Protein AF-A0A941MIA3-F1 (afdb_monomer)

Foldseek 3Di:
DWDKDFCVPDDADDPPPPPDDDAWKWWQAPVPGTATAHADPQFTAGPVRHGDGGNVRTTIITHPDDPCNPDDDVVVVDPDD

Solvent-accessible surface area (backbone atoms only — not comparable to full-atom values): 5153 Å² total; per-residue (Å²): 113,90,66,75,38,58,42,88,76,61,76,74,72,82,72,83,58,79,87,67,88,69,83,54,32,34,34,32,22,94,91,72,46,75,43,55,12,46,66,55,98,64,30,29,23,35,75,83,70,45,83,72,46,61,40,90,61,43,55,27,33,26,77,65,73,54,90,65,64,70,65,76,65,66,75,83,70,51,75,88,127

Nearest PDB structures (foldseek):
  1wzo-assembly1_A  TM=6.186E-01  e=9.829E-01  Thermus thermophilus HB8
  1wzo-assembly1_D  TM=6.165E-01  e=1.105E+00  Thermus thermophilus HB8
  7bk8-assembly1_A  TM=2.827E-01  e=4.002E+00  Pseudomonas aeruginosa PAO1

Secondary structure (DSSP, 8-state):
----EEGGG-----TTSTT--PPPEEEEETTTEEEEEEEETTEEEETTS-EEEEGGG--EEEEPPPTTTT---GGGGSPP-

pLDDT: mean 82.83, std 13.79, range [51.38, 96.31]

Radius of gyration: 16.01 Å; Cα contacts (8 Å, |Δi|>4): 106; chains: 1; bounding box: 51×21×36 Å

Sequence (81 aa):
MIHWKPIEEYVEPNWLKLGTELPPTLFWRPKHGATLGYIRDGELFDAKWLYVCDSNKVSDFSTVNTPGDNVISLDEHRPEA

Mean predicted aligned error: 8.55 Å

Structure (mmCIF, N/CA/C/O backbone):
data_AF-A0A941MIA3-F1
#
_entry.id   AF-A0A941MIA3-F1
#
loop_
_atom_site.group_PDB
_atom_site.id
_atom_site.type_symbol
_atom_site.label_atom_id
_atom_site.label_alt_id
_atom_site.label_comp_id
_atom_site.label_asym_id
_atom_site.label_entity_id
_atom_site.label_seq_id
_atom_site.pdbx_PDB_ins_code
_atom_site.Cartn_x
_atom_site.Cartn_y
_atom_site.Cartn_z
_atom_site.occupancy
_atom_site.B_iso_or_equiv
_atom_site.auth_seq_id
_atom_site.auth_comp_id
_atom_site.auth_asym_id
_atom_site.auth_atom_id
_atom_site.pdbx_PDB_model_num
ATOM 1 N N . MET A 1 1 ? 17.440 -0.992 -7.159 1.00 64.12 1 MET A N 1
ATOM 2 C CA . MET A 1 1 ? 16.376 -0.922 -8.201 1.00 64.12 1 MET A CA 1
ATOM 3 C C . MET A 1 1 ? 15.048 -1.275 -7.535 1.00 64.12 1 MET A C 1
ATOM 5 O O . MET A 1 1 ? 15.070 -2.096 -6.628 1.00 64.12 1 MET A O 1
ATOM 9 N N . ILE A 1 2 ? 13.930 -0.623 -7.877 1.00 75.06 2 ILE A N 1
ATOM 10 C CA . ILE A 1 2 ? 12.622 -0.946 -7.269 1.00 75.06 2 ILE A CA 1
ATOM 11 C C . ILE A 1 2 ? 12.053 -2.177 -7.974 1.00 75.06 2 ILE A C 1
ATOM 13 O O . ILE A 1 2 ? 11.957 -2.185 -9.201 1.00 75.06 2 ILE A O 1
ATOM 17 N N . HIS A 1 3 ? 11.676 -3.193 -7.199 1.00 82.81 3 HIS A N 1
ATOM 18 C CA . HIS A 1 3 ? 11.055 -4.414 -7.704 1.00 82.81 3 HIS A CA 1
ATOM 19 C C . HIS A 1 3 ? 9.556 -4.371 -7.415 1.00 82.81 3 HIS A C 1
ATOM 21 O O . HIS A 1 3 ? 9.109 -4.757 -6.337 1.00 82.81 3 HIS A O 1
ATOM 27 N N . TRP A 1 4 ? 8.793 -3.870 -8.384 1.00 89.62 4 TRP A N 1
ATOM 28 C CA . TRP A 1 4 ? 7.335 -3.862 -8.315 1.00 89.62 4 TRP A CA 1
ATOM 29 C C . TRP A 1 4 ? 6.778 -5.283 -8.393 1.00 89.62 4 TRP A C 1
ATOM 31 O O . TRP A 1 4 ? 7.212 -6.080 -9.226 1.00 89.62 4 TRP A O 1
ATOM 41 N N . LYS A 1 5 ? 5.819 -5.575 -7.518 1.00 93.00 5 LYS A N 1
ATOM 42 C CA . LYS A 1 5 ? 5.047 -6.814 -7.477 1.00 93.00 5 LYS A CA 1
ATOM 43 C C . LYS A 1 5 ? 3.567 -6.502 -7.678 1.00 93.00 5 LYS A C 1
ATOM 45 O O . LYS A 1 5 ? 3.119 -5.491 -7.132 1.00 93.00 5 LYS A O 1
ATOM 50 N N . PRO A 1 6 ? 2.804 -7.357 -8.374 1.00 94.50 6 PRO A N 1
ATOM 51 C CA . PRO A 1 6 ? 1.358 -7.206 -8.491 1.00 94.50 6 PRO A CA 1
ATOM 52 C C . PRO A 1 6 ? 0.688 -7.086 -7.121 1.00 94.50 6 PRO A C 1
ATOM 54 O O . PRO A 1 6 ? 1.053 -7.795 -6.184 1.00 94.50 6 PRO A O 1
ATOM 57 N N . ILE A 1 7 ? -0.323 -6.222 -7.000 1.00 93.81 7 ILE A N 1
ATOM 58 C CA . ILE A 1 7 ? -1.044 -6.012 -5.733 1.00 93.81 7 ILE A CA 1
ATOM 59 C C . ILE A 1 7 ? -1.719 -7.288 -5.206 1.00 93.81 7 ILE A C 1
ATOM 61 O O . ILE A 1 7 ? -1.914 -7.426 -4.007 1.00 93.81 7 ILE A O 1
ATOM 65 N N . GLU A 1 8 ? -2.019 -8.250 -6.078 1.00 93.12 8 GLU A N 1
ATOM 66 C CA . GLU A 1 8 ? -2.582 -9.561 -5.722 1.00 93.12 8 GLU A CA 1
ATOM 67 C C . GLU A 1 8 ? -1.651 -10.387 -4.817 1.00 93.12 8 GLU A C 1
ATOM 69 O O . GLU A 1 8 ? -2.113 -11.239 -4.062 1.00 93.12 8 GLU A O 1
ATOM 74 N N . GLU A 1 9 ? -0.340 -10.123 -4.863 1.00 92.81 9 GLU A N 1
ATOM 75 C CA . GLU A 1 9 ? 0.651 -10.751 -3.984 1.00 92.81 9 GLU A CA 1
ATOM 76 C C . GLU A 1 9 ? 0.782 -10.037 -2.627 1.00 92.81 9 GLU A C 1
ATOM 78 O O . GLU A 1 9 ? 1.512 -10.500 -1.745 1.00 92.81 9 GLU A O 1
ATOM 83 N N . TYR A 1 10 ? 0.120 -8.890 -2.445 1.00 91.50 10 TYR A N 1
ATOM 84 C CA . TYR A 1 10 ? 0.182 -8.139 -1.200 1.00 91.50 10 TYR A CA 1
ATOM 85 C C . TYR A 1 10 ? -0.679 -8.808 -0.131 1.00 91.50 10 TYR A C 1
ATOM 87 O O . TYR A 1 10 ? -1.888 -8.972 -0.283 1.00 91.50 10 TYR A O 1
ATOM 95 N N . VAL A 1 11 ? -0.051 -9.140 0.994 1.00 90.56 11 VAL A N 1
ATOM 96 C CA . VAL A 1 11 ? -0.744 -9.641 2.180 1.00 90.56 11 VAL A CA 1
ATOM 97 C C . VAL A 1 11 ? -0.799 -8.524 3.206 1.00 90.56 11 VAL A C 1
ATOM 99 O O . VAL A 1 11 ? 0.238 -8.084 3.710 1.00 90.56 11 VAL A O 1
ATOM 102 N N . GLU A 1 12 ? -2.014 -8.076 3.516 1.00 88.06 12 GLU A N 1
ATOM 103 C CA . GLU A 1 12 ? -2.226 -7.058 4.536 1.00 88.06 12 GLU A CA 1
ATOM 104 C C . GLU A 1 12 ? -1.714 -7.563 5.897 1.00 88.06 12 GLU A C 1
ATOM 106 O O . GLU A 1 12 ? -2.057 -8.675 6.323 1.00 88.06 12 GLU A O 1
ATOM 111 N N . PRO A 1 13 ? -0.863 -6.788 6.590 1.00 84.75 13 PRO A N 1
ATOM 112 C CA . PRO A 1 13 ? -0.362 -7.189 7.891 1.00 84.75 13 PRO A CA 1
ATOM 113 C C . PRO A 1 13 ? -1.495 -7.209 8.919 1.00 84.75 13 PRO A C 1
ATOM 115 O O . PRO A 1 13 ? -2.463 -6.458 8.846 1.00 84.75 13 PRO A O 1
ATOM 118 N N . ASN A 1 14 ? -1.357 -8.052 9.941 1.00 83.06 14 ASN A N 1
ATOM 119 C CA . ASN A 1 14 ? -2.333 -8.091 11.021 1.00 83.06 14 ASN A CA 1
ATOM 120 C C . ASN A 1 14 ? -2.214 -6.837 11.910 1.00 83.06 14 ASN A C 1
ATOM 122 O O . ASN A 1 14 ? -1.371 -6.772 12.809 1.00 83.06 14 ASN A O 1
ATOM 126 N N . TRP A 1 15 ? -3.104 -5.870 11.684 1.00 78.38 15 TRP A N 1
ATOM 127 C CA . TRP A 1 15 ? -3.165 -4.596 12.403 1.00 78.38 15 TRP A CA 1
ATOM 128 C C . TRP A 1 15 ? -3.659 -4.692 13.863 1.00 78.38 15 TRP A C 1
ATOM 130 O O . TRP A 1 15 ? -3.634 -3.686 14.573 1.00 78.38 15 TRP A O 1
ATOM 140 N N . LEU A 1 16 ? -4.076 -5.870 14.361 1.00 66.56 16 LEU A N 1
ATOM 141 C CA . LEU A 1 16 ? -4.602 -6.043 15.732 1.00 66.56 16 LEU A CA 1
ATOM 142 C C . LEU A 1 16 ? -3.556 -5.805 16.833 1.00 66.56 16 LEU A C 1
ATOM 144 O O . LEU A 1 16 ? -3.920 -5.518 17.974 1.00 66.56 16 LEU A O 1
ATOM 148 N N . LYS A 1 17 ? -2.256 -5.901 16.526 1.00 59.66 17 LYS A N 1
ATOM 149 C CA . LYS A 1 17 ? -1.191 -5.561 17.481 1.00 59.66 17 LYS A CA 1
ATOM 150 C C . LYS A 1 17 ? -0.927 -4.055 17.460 1.00 59.66 17 LYS A C 1
ATOM 152 O O . LYS A 1 17 ? 0.056 -3.597 16.874 1.00 59.66 17 LYS A O 1
ATOM 157 N N . LEU A 1 18 ? -1.813 -3.300 18.113 1.00 51.38 18 LEU A N 1
ATOM 158 C CA . LEU A 1 18 ? -1.640 -1.867 18.369 1.00 51.38 18 LEU A CA 1
ATOM 159 C C . LEU A 1 18 ? -0.225 -1.606 18.924 1.00 51.38 18 LEU A C 1
ATOM 161 O O . LEU A 1 18 ? 0.142 -2.161 19.958 1.00 51.38 18 LEU A O 1
ATOM 165 N N . GLY A 1 19 ? 0.564 -0.786 18.225 1.00 59.28 19 GLY A N 1
ATOM 166 C CA . GLY A 1 19 ? 1.927 -0.410 18.629 1.00 59.28 19 GLY A CA 1
ATOM 167 C C . GLY A 1 19 ? 3.070 -1.110 17.887 1.00 59.28 19 GLY A C 1
ATOM 168 O O . GLY A 1 19 ? 4.228 -0.833 18.185 1.00 59.28 19 GLY A O 1
ATOM 169 N N . THR A 1 20 ? 2.789 -1.983 16.914 1.00 62.53 20 THR A N 1
ATOM 170 C CA . THR A 1 20 ? 3.848 -2.511 16.035 1.00 62.53 20 THR A CA 1
ATOM 171 C C . THR A 1 20 ? 4.162 -1.480 14.952 1.00 62.53 20 THR A C 1
ATOM 173 O O . THR A 1 20 ? 3.349 -1.271 14.053 1.00 62.53 20 THR A O 1
ATOM 176 N N . GLU A 1 21 ? 5.322 -0.823 15.033 1.00 68.69 21 GLU A N 1
ATOM 177 C CA . GLU A 1 21 ? 5.829 -0.010 13.924 1.00 68.69 21 GLU A CA 1
ATOM 178 C C . GLU A 1 21 ? 6.138 -0.930 12.740 1.00 68.69 21 GLU A C 1
ATOM 180 O O . GLU A 1 21 ? 7.063 -1.742 12.782 1.00 68.69 21 GLU A O 1
ATOM 185 N N . LEU A 1 22 ? 5.326 -0.829 11.691 1.00 77.00 22 LEU A N 1
ATOM 186 C CA . LEU A 1 22 ? 5.583 -1.490 10.420 1.00 77.00 22 LEU A CA 1
ATOM 187 C C . LEU A 1 22 ? 6.216 -0.480 9.463 1.00 77.00 22 LEU A C 1
ATOM 189 O O . LEU A 1 22 ? 5.754 0.662 9.403 1.00 77.00 22 LEU A O 1
ATOM 193 N N . PRO A 1 23 ? 7.251 -0.870 8.702 1.00 83.81 23 PRO A N 1
ATOM 194 C CA . PRO A 1 23 ? 7.802 0.007 7.686 1.00 83.81 23 PRO A CA 1
ATOM 195 C C . PRO A 1 23 ? 6.739 0.266 6.604 1.00 83.81 23 PRO A C 1
ATOM 197 O O . PRO A 1 23 ? 6.052 -0.672 6.182 1.00 83.81 23 PRO A O 1
ATOM 200 N N . PRO A 1 24 ? 6.587 1.514 6.131 1.00 88.00 24 PRO A N 1
ATOM 201 C CA . PRO A 1 24 ? 5.662 1.806 5.051 1.00 88.00 24 PRO A CA 1
ATOM 202 C C . PRO A 1 24 ? 6.099 1.102 3.764 1.00 88.00 24 PRO A C 1
ATOM 204 O O . PRO A 1 24 ? 7.285 0.911 3.498 1.00 88.00 24 PRO A O 1
ATOM 207 N N . THR A 1 25 ? 5.116 0.725 2.955 1.00 91.56 25 THR A N 1
ATOM 208 C CA . THR A 1 25 ? 5.305 0.061 1.662 1.00 91.56 25 THR A CA 1
ATOM 209 C C . THR A 1 25 ? 5.060 1.065 0.543 1.00 91.56 25 THR A C 1
ATOM 211 O O . THR A 1 25 ? 4.259 1.993 0.683 1.00 91.56 25 THR A O 1
ATOM 214 N N . LEU A 1 26 ? 5.779 0.918 -0.566 1.00 93.81 26 LEU A N 1
ATOM 215 C CA . LEU A 1 26 ? 5.563 1.736 -1.747 1.00 93.81 26 LEU A CA 1
ATOM 216 C C . LEU A 1 26 ? 4.454 1.107 -2.591 1.00 93.81 26 LEU A C 1
ATOM 218 O O . LEU A 1 26 ? 4.577 -0.042 -2.998 1.00 93.81 26 LEU A O 1
ATOM 222 N N . PHE A 1 27 ? 3.40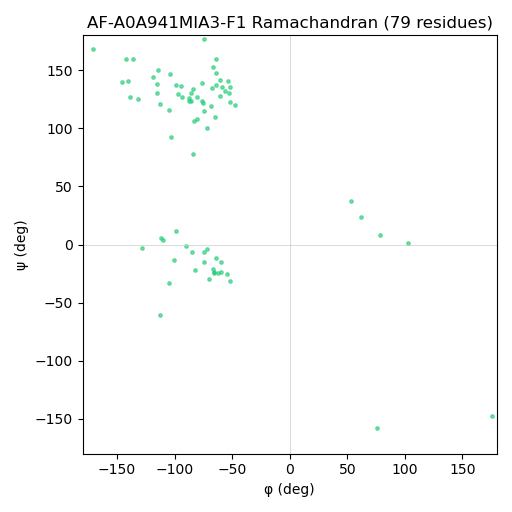2 1.860 -2.882 1.00 94.88 27 PHE A N 1
ATOM 223 C CA . PHE A 1 27 ? 2.259 1.419 -3.678 1.00 94.88 27 PHE A CA 1
ATOM 224 C C . PHE A 1 27 ? 2.181 2.211 -4.980 1.00 94.88 27 PHE A C 1
ATOM 226 O O . PHE A 1 27 ? 2.238 3.441 -4.961 1.00 94.88 27 PHE A O 1
ATOM 233 N N . TRP A 1 28 ? 2.047 1.529 -6.113 1.00 95.62 28 TRP A N 1
ATOM 234 C CA . TRP A 1 28 ? 1.894 2.158 -7.419 1.00 95.62 28 TRP A CA 1
ATOM 235 C C . TRP A 1 28 ? 0.422 2.311 -7.780 1.00 95.62 28 TRP A C 1
ATOM 237 O O . TRP A 1 28 ? -0.353 1.352 -7.781 1.00 95.62 28 TRP A O 1
ATOM 247 N N . ARG A 1 29 ? 0.039 3.537 -8.134 1.00 94.50 29 ARG A N 1
ATOM 248 C CA . ARG A 1 29 ? -1.284 3.856 -8.669 1.00 94.50 29 ARG A CA 1
ATOM 249 C C . ARG A 1 2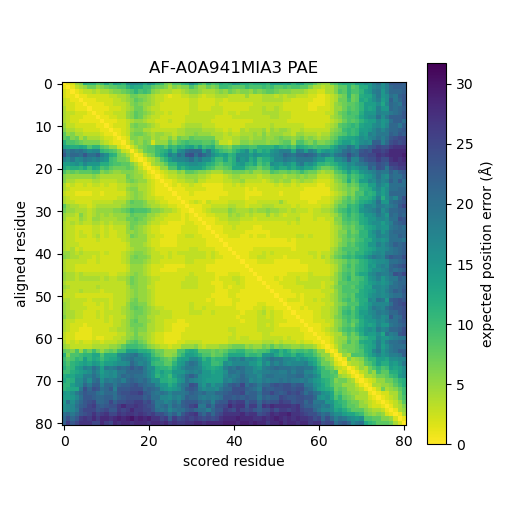9 ? -1.134 4.292 -10.125 1.00 94.50 29 ARG A C 1
ATOM 251 O O . ARG A 1 29 ? -0.510 5.330 -10.357 1.00 94.50 29 ARG A O 1
ATOM 258 N N . PRO A 1 30 ? -1.773 3.620 -11.101 1.00 89.50 30 PRO A N 1
ATOM 259 C CA . PRO A 1 30 ? -1.580 3.904 -12.527 1.00 89.50 30 PRO A CA 1
ATOM 260 C C . PRO A 1 30 ? -1.756 5.375 -12.941 1.00 89.50 30 PRO A C 1
ATOM 262 O O . PRO A 1 30 ? -1.100 5.837 -13.867 1.00 89.50 30 PRO A O 1
ATOM 265 N N . LYS A 1 31 ? -2.630 6.126 -12.254 1.00 90.38 31 LYS A N 1
ATOM 266 C CA . LYS A 1 31 ? -2.919 7.544 -12.550 1.00 90.38 31 LYS A CA 1
ATOM 267 C C . LYS A 1 31 ? -2.211 8.554 -11.641 1.00 90.38 31 LYS A C 1
ATOM 269 O O . LYS A 1 31 ? -2.234 9.742 -11.942 1.00 90.38 31 LYS A O 1
ATOM 274 N N . HIS A 1 32 ? -1.636 8.112 -10.523 1.00 91.12 32 HIS A N 1
ATOM 275 C CA . HIS A 1 32 ? -1.128 9.003 -9.468 1.00 91.12 32 HIS A CA 1
ATOM 276 C C . HIS A 1 32 ? 0.323 8.714 -9.061 1.00 91.12 32 HIS A C 1
ATOM 278 O O . HIS A 1 32 ? 0.882 9.446 -8.248 1.00 91.12 32 HIS A O 1
ATOM 284 N N . GLY A 1 33 ? 0.936 7.677 -9.632 1.00 92.88 33 GLY A N 1
ATOM 285 C CA . GLY A 1 33 ? 2.305 7.279 -9.349 1.00 92.88 33 GLY A CA 1
ATOM 286 C C . GLY A 1 33 ? 2.462 6.562 -8.010 1.00 92.88 33 GLY A C 1
ATOM 287 O O . GLY A 1 33 ? 1.512 5.992 -7.466 1.00 92.88 33 GLY A O 1
ATOM 288 N N . ALA A 1 34 ? 3.690 6.578 -7.495 1.00 92.44 34 ALA A N 1
ATOM 289 C CA . ALA A 1 34 ? 4.053 5.888 -6.269 1.00 92.44 34 ALA A CA 1
ATOM 290 C C . ALA A 1 34 ? 3.555 6.647 -5.030 1.00 92.44 34 ALA A C 1
ATOM 292 O O . ALA A 1 34 ? 3.631 7.871 -4.950 1.00 92.44 34 ALA A O 1
ATOM 293 N N . THR A 1 35 ? 3.048 5.924 -4.040 1.00 94.12 35 THR A N 1
ATOM 294 C CA . THR A 1 35 ? 2.619 6.454 -2.745 1.00 94.12 35 THR A CA 1
ATOM 295 C C . THR A 1 35 ? 3.218 5.585 -1.654 1.00 94.12 35 THR A C 1
ATOM 297 O O . THR A 1 35 ? 3.057 4.371 -1.669 1.00 94.12 35 THR A O 1
ATOM 300 N N . LEU A 1 36 ? 3.935 6.207 -0.725 1.00 93.56 36 LEU A N 1
ATOM 301 C CA . LEU A 1 36 ? 4.502 5.517 0.423 1.00 93.56 36 LEU A CA 1
ATOM 302 C C . LEU A 1 36 ? 3.469 5.489 1.553 1.00 93.56 36 LEU A C 1
ATOM 304 O O . LEU A 1 36 ? 2.996 6.554 1.958 1.00 93.56 36 LEU A O 1
ATOM 308 N N . GLY A 1 37 ? 3.12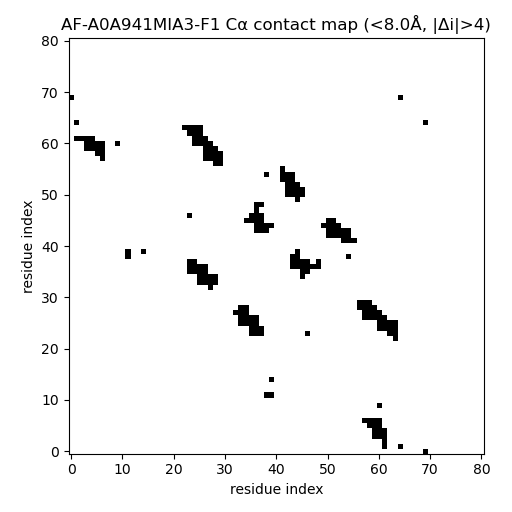2 4.306 2.059 1.00 93.31 37 GLY A N 1
ATOM 309 C CA . GLY A 1 37 ? 2.063 4.201 3.056 1.00 93.31 37 GLY A CA 1
ATOM 310 C C . GLY A 1 37 ? 1.701 2.784 3.482 1.00 93.31 37 GLY A C 1
ATOM 311 O O . GLY A 1 37 ? 2.561 1.902 3.535 1.00 93.31 37 G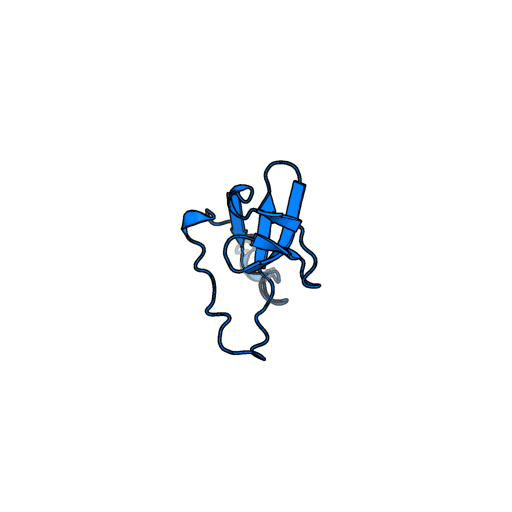LY A O 1
ATOM 312 N N . TYR A 1 38 ? 0.423 2.587 3.801 1.00 93.00 38 TYR A N 1
ATOM 313 C CA . TYR A 1 38 ? -0.121 1.372 4.405 1.00 93.00 38 TYR A CA 1
ATOM 314 C C . TYR A 1 38 ? -1.484 1.035 3.802 1.00 93.00 38 TYR A C 1
ATOM 316 O O . TYR A 1 38 ? -2.295 1.935 3.595 1.00 93.00 38 TYR A O 1
ATOM 324 N N . ILE A 1 39 ? -1.757 -0.249 3.572 1.00 93.56 39 ILE A N 1
ATOM 325 C CA . ILE A 1 39 ? -3.118 -0.722 3.306 1.00 93.56 39 ILE A CA 1
ATOM 326 C C . ILE A 1 39 ? -3.698 -1.245 4.614 1.00 93.56 39 ILE A C 1
ATOM 328 O O . ILE A 1 39 ? -3.056 -2.042 5.300 1.00 93.56 39 ILE A O 1
ATOM 332 N N . ARG A 1 40 ? -4.896 -0.777 4.958 1.00 92.19 40 ARG A N 1
ATOM 333 C CA . ARG A 1 40 ? -5.649 -1.235 6.118 1.00 92.19 40 ARG A CA 1
ATOM 334 C C . ARG A 1 40 ? -7.122 -1.377 5.772 1.00 92.19 40 ARG A C 1
ATOM 336 O O . ARG A 1 40 ? -7.728 -0.410 5.318 1.00 92.19 40 ARG A O 1
ATOM 343 N N . ASP A 1 41 ? -7.680 -2.551 6.039 1.00 92.31 41 ASP A N 1
ATOM 344 C CA . ASP A 1 41 ? -9.087 -2.876 5.810 1.00 92.31 41 ASP A CA 1
ATOM 345 C C . ASP A 1 41 ? -9.520 -2.563 4.356 1.00 92.31 41 ASP A C 1
ATOM 347 O O . ASP A 1 41 ? -10.623 -2.083 4.106 1.00 92.31 41 ASP A O 1
ATOM 351 N N . GLY A 1 42 ? -8.626 -2.800 3.384 1.00 93.00 42 GLY A N 1
ATOM 352 C CA . GLY A 1 42 ? -8.873 -2.503 1.966 1.00 93.00 42 GLY A CA 1
ATOM 353 C C . GLY A 1 42 ? -8.728 -1.029 1.554 1.00 93.00 42 GLY A C 1
ATOM 354 O O . GLY A 1 42 ? -9.011 -0.695 0.402 1.00 93.00 42 GLY A O 1
ATOM 355 N N . GLU A 1 43 ? -8.239 -0.149 2.427 1.00 95.56 43 GLU A N 1
ATOM 356 C CA . GLU A 1 43 ? -8.015 1.273 2.135 1.00 95.56 43 GLU A CA 1
ATOM 357 C C . GLU A 1 43 ? -6.520 1.625 2.197 1.00 95.56 43 GLU A C 1
ATOM 359 O O . GLU A 1 43 ? -5.801 1.197 3.100 1.00 95.56 43 GLU A O 1
ATOM 364 N N . LEU A 1 44 ? -6.040 2.432 1.248 1.00 95.12 44 LEU A N 1
ATOM 365 C CA . LEU A 1 44 ? -4.680 2.972 1.234 1.00 95.12 44 LEU A CA 1
ATOM 366 C C . LEU A 1 44 ? -4.615 4.281 2.030 1.00 95.12 44 LEU A C 1
ATOM 368 O O . LEU A 1 44 ? -5.303 5.260 1.718 1.00 95.12 44 LEU A O 1
ATOM 372 N N . PHE A 1 45 ? -3.691 4.320 2.981 1.00 94.94 45 PHE A N 1
ATOM 373 C CA . PHE A 1 45 ? -3.280 5.500 3.730 1.00 94.94 45 PHE A CA 1
ATOM 374 C C . PHE A 1 45 ? -1.830 5.852 3.397 1.00 94.94 45 PHE A C 1
ATOM 376 O O . PHE A 1 45 ? -1.033 4.966 3.092 1.00 94.94 45 PHE A O 1
ATOM 383 N N . ASP A 1 46 ? -1.463 7.129 3.461 1.00 93.69 46 ASP A N 1
ATOM 384 C CA . ASP A 1 46 ? -0.066 7.546 3.336 1.00 93.69 46 ASP A CA 1
ATOM 385 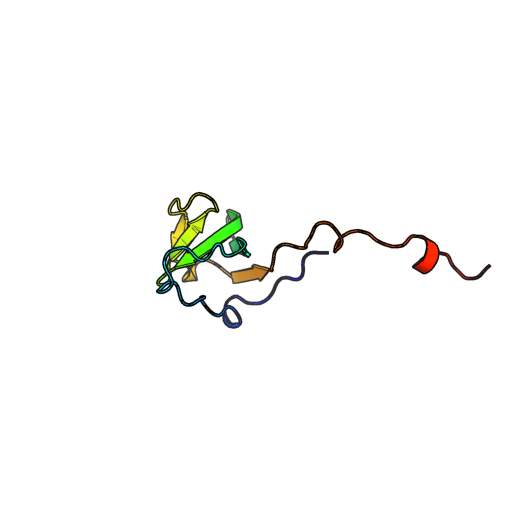C C . ASP A 1 46 ? 0.740 7.221 4.612 1.00 93.69 46 ASP A C 1
ATOM 387 O O . ASP A 1 46 ? 0.210 6.750 5.621 1.00 93.69 46 ASP A O 1
ATOM 391 N N . ALA A 1 47 ? 2.047 7.491 4.592 1.00 90.62 47 ALA A N 1
ATOM 392 C CA . ALA A 1 47 ? 2.925 7.266 5.742 1.00 90.62 47 ALA A CA 1
ATOM 393 C C . ALA A 1 47 ? 2.529 8.058 7.011 1.00 90.62 47 ALA A C 1
ATOM 395 O O . ALA A 1 47 ? 3.015 7.746 8.098 1.00 90.62 47 ALA A O 1
ATOM 396 N N . LYS A 1 48 ? 1.661 9.073 6.890 1.00 90.69 48 LYS A N 1
ATOM 397 C CA . LYS A 1 48 ? 1.105 9.872 7.993 1.00 90.69 48 LYS A CA 1
ATOM 398 C C . LYS A 1 48 ? -0.299 9.410 8.402 1.00 90.69 48 LYS A C 1
ATOM 400 O O . LYS A 1 48 ? -0.954 10.120 9.163 1.00 90.69 48 LYS A O 1
ATOM 405 N N . TRP A 1 49 ? -0.752 8.248 7.925 1.00 91.31 49 TRP A N 1
ATOM 406 C CA . TRP A 1 49 ? -2.099 7.717 8.149 1.00 91.31 49 TRP A CA 1
ATOM 407 C C . TRP A 1 49 ? -3.225 8.594 7.584 1.00 91.31 49 TRP A C 1
ATOM 409 O O . TRP A 1 49 ? -4.371 8.511 8.027 1.00 91.31 49 TRP A O 1
ATOM 419 N N . LEU A 1 50 ? -2.929 9.428 6.585 1.00 94.12 50 LEU A N 1
ATOM 420 C CA . LEU A 1 50 ? -3.949 10.182 5.867 1.00 94.12 50 LEU A CA 1
ATOM 421 C C . LEU A 1 50 ? -4.539 9.317 4.765 1.00 94.12 50 LEU A C 1
ATOM 423 O O . LEU A 1 50 ? -3.815 8.668 4.013 1.00 94.12 50 LEU A O 1
ATOM 427 N N . TYR A 1 51 ? -5.863 9.326 4.671 1.00 95.56 51 TYR A N 1
ATOM 428 C CA . TYR A 1 51 ? -6.579 8.611 3.628 1.00 95.56 51 TYR A CA 1
ATOM 429 C C . TYR A 1 51 ? -6.113 9.039 2.231 1.00 95.56 51 TYR A C 1
ATOM 431 O O . TYR A 1 51 ? -6.050 10.235 1.934 1.00 95.56 51 TYR A O 1
ATOM 439 N N . VAL A 1 52 ? -5.836 8.065 1.363 1.00 96.31 52 VAL A N 1
ATOM 440 C CA . VAL A 1 52 ? -5.429 8.303 -0.026 1.00 96.31 52 VAL A CA 1
ATOM 441 C C . VAL A 1 52 ? -6.504 7.820 -0.992 1.00 96.31 52 VAL A C 1
ATOM 443 O O . VAL A 1 52 ? -7.001 8.612 -1.798 1.00 96.31 52 VAL A O 1
ATOM 446 N N . CYS A 1 53 ? -6.826 6.525 -0.965 1.00 95.94 53 CYS A N 1
ATOM 447 C CA . CYS A 1 53 ? -7.858 5.925 -1.808 1.00 95.94 53 CYS A CA 1
ATOM 448 C C . CYS A 1 53 ? -8.164 4.475 -1.413 1.00 95.94 53 CYS A C 1
ATOM 450 O O . CYS A 1 53 ? -7.366 3.831 -0.751 1.00 95.94 53 CYS A O 1
ATOM 452 N N . ASP A 1 54 ? -9.249 3.935 -1.960 1.00 96.00 54 ASP A N 1
ATOM 453 C CA . ASP A 1 54 ? -9.518 2.492 -2.016 1.00 96.00 54 ASP A CA 1
ATOM 454 C C . ASP A 1 54 ? -8.334 1.703 -2.623 1.00 96.00 54 ASP A C 1
ATOM 456 O O . ASP A 1 54 ? -7.754 2.125 -3.636 1.00 96.00 54 ASP A O 1
ATOM 460 N N . SER A 1 55 ? -7.970 0.572 -2.003 1.00 92.94 55 SER A N 1
ATOM 461 C CA . SER A 1 55 ? -6.836 -0.274 -2.411 1.00 92.94 55 SER A CA 1
ATOM 462 C C . SER A 1 55 ? -7.011 -0.936 -3.782 1.00 92.94 55 SER A C 1
ATOM 464 O O . SER A 1 55 ? -6.015 -1.166 -4.463 1.00 92.94 55 SER A O 1
ATOM 466 N N . ASN A 1 56 ? -8.240 -1.119 -4.274 1.00 94.75 56 ASN A N 1
ATOM 467 C CA . ASN A 1 56 ? -8.519 -1.636 -5.621 1.00 94.75 56 ASN A CA 1
ATOM 468 C C . ASN A 1 56 ? -8.008 -0.704 -6.737 1.00 94.75 56 ASN A C 1
ATOM 470 O O . ASN A 1 56 ? -8.003 -1.065 -7.913 1.00 94.75 56 ASN A O 1
ATOM 474 N N . LYS A 1 57 ? -7.606 0.529 -6.397 1.00 94.69 57 LYS A N 1
ATOM 475 C CA . LYS A 1 57 ? -6.995 1.494 -7.329 1.00 94.69 57 LYS A CA 1
ATOM 476 C C . LYS A 1 57 ? -5.465 1.385 -7.388 1.00 94.69 57 LYS A C 1
ATOM 478 O O . LYS A 1 57 ? -4.836 2.154 -8.123 1.00 94.69 57 LYS A O 1
ATOM 483 N N . VAL A 1 58 ? -4.871 0.485 -6.608 1.00 95.25 58 VAL A N 1
ATOM 484 C CA . VAL A 1 58 ? -3.439 0.167 -6.594 1.00 95.25 58 VAL A CA 1
ATOM 485 C C . VAL A 1 58 ? -3.201 -1.025 -7.517 1.00 95.25 58 VAL A C 1
ATOM 487 O O . VAL A 1 58 ? -3.977 -1.972 -7.495 1.00 95.25 58 VAL A O 1
ATOM 490 N N . SER A 1 59 ? -2.154 -0.978 -8.341 1.00 94.56 59 SER A N 1
ATOM 491 C CA . SER A 1 59 ? -1.806 -2.092 -9.237 1.00 94.56 59 SER A CA 1
ATOM 492 C C . SER A 1 59 ? -0.599 -2.886 -8.754 1.00 94.56 59 SER A C 1
ATOM 494 O O . SER A 1 59 ? -0.557 -4.098 -8.941 1.00 94.56 59 SER A O 1
ATOM 496 N N . ASP A 1 60 ? 0.354 -2.222 -8.098 1.00 95.69 60 ASP A N 1
ATOM 497 C CA . ASP A 1 60 ? 1.613 -2.837 -7.688 1.00 95.69 60 ASP A CA 1
ATOM 498 C C . ASP A 1 60 ? 2.068 -2.330 -6.320 1.00 95.69 60 ASP A C 1
ATOM 500 O O . ASP A 1 60 ? 1.702 -1.235 -5.881 1.00 95.69 60 ASP A O 1
ATOM 504 N N . PHE A 1 61 ? 2.931 -3.098 -5.668 1.00 94.31 61 PHE A N 1
ATOM 505 C CA . PHE A 1 61 ? 3.624 -2.691 -4.457 1.00 94.31 61 PHE A CA 1
ATOM 506 C C . PHE A 1 61 ? 5.105 -3.077 -4.493 1.00 94.31 61 PHE A C 1
ATOM 508 O O 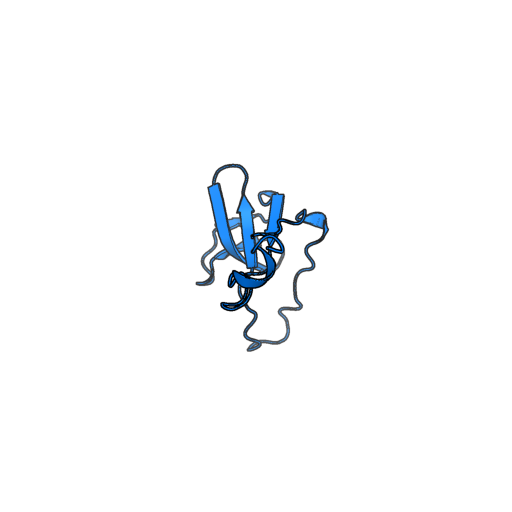. PHE A 1 61 ? 5.528 -3.953 -5.241 1.00 94.31 61 PHE A O 1
ATOM 515 N N . SER A 1 62 ? 5.908 -2.413 -3.672 1.00 91.12 62 SER A N 1
ATOM 516 C CA . SER A 1 62 ? 7.300 -2.765 -3.410 1.00 91.12 62 SER A CA 1
ATOM 517 C C . SE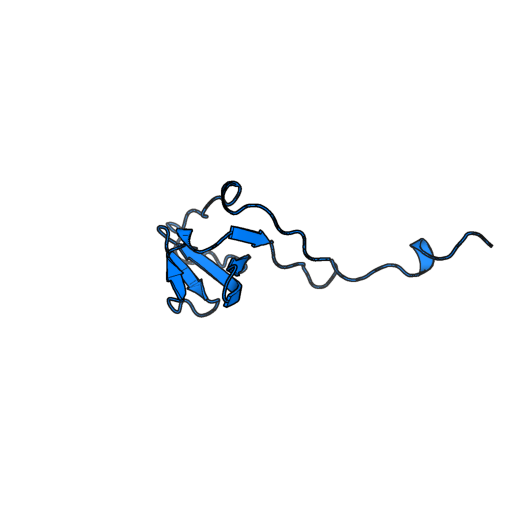R A 1 62 ? 7.625 -2.446 -1.961 1.00 91.12 62 SER A C 1
ATOM 519 O O . SER A 1 62 ? 7.257 -1.389 -1.443 1.00 91.12 62 SER A O 1
ATOM 521 N N . THR A 1 63 ? 8.384 -3.322 -1.311 1.00 86.81 63 THR A N 1
ATOM 522 C CA . THR A 1 63 ? 9.046 -2.971 -0.053 1.00 86.81 63 THR A CA 1
ATOM 523 C C . THR A 1 63 ? 9.993 -1.801 -0.298 1.00 86.81 63 THR A C 1
ATOM 525 O O . THR A 1 63 ? 10.620 -1.719 -1.359 1.00 86.81 63 THR A O 1
ATOM 528 N N . VAL A 1 64 ? 10.084 -0.872 0.654 1.00 74.62 64 VAL A N 1
ATOM 529 C CA . VAL A 1 64 ? 11.083 0.198 0.576 1.00 74.62 64 VAL A CA 1
ATOM 530 C C . VAL A 1 64 ? 12.454 -0.433 0.764 1.00 74.62 64 VAL A C 1
ATOM 532 O O . VAL A 1 64 ? 12.721 -1.036 1.800 1.00 74.62 64 VAL A O 1
ATOM 535 N N . ASN A 1 65 ? 13.299 -0.296 -0.254 1.00 65.88 65 ASN A N 1
ATOM 536 C CA . ASN A 1 65 ? 14.703 -0.682 -0.200 1.00 65.88 65 ASN A CA 1
ATOM 537 C C . ASN A 1 65 ? 15.362 -0.028 1.024 1.00 65.88 65 ASN A C 1
ATOM 539 O O . ASN A 1 65 ? 15.239 1.184 1.230 1.00 65.88 65 ASN A O 1
ATOM 543 N N . THR A 1 66 ? 16.069 -0.817 1.829 1.00 60.34 66 THR A N 1
ATOM 544 C CA . THR A 1 66 ? 16.897 -0.285 2.911 1.00 60.34 66 THR A CA 1
ATOM 545 C C . THR A 1 66 ? 18.032 0.567 2.322 1.00 60.34 66 THR A C 1
ATOM 547 O O . THR A 1 66 ? 18.366 0.423 1.141 1.00 60.34 66 THR A O 1
ATOM 550 N N . PRO A 1 67 ? 18.660 1.471 3.097 1.00 59.09 67 PRO A N 1
ATOM 551 C CA . PRO A 1 67 ? 19.719 2.344 2.581 1.00 59.09 67 PRO A CA 1
ATOM 552 C C . PRO A 1 67 ? 20.887 1.610 1.893 1.00 59.09 67 PRO A C 1
ATOM 554 O O . PRO A 1 67 ? 21.539 2.194 1.032 1.00 59.09 67 PRO A O 1
ATOM 557 N N . GLY A 1 68 ? 21.134 0.339 2.238 1.00 60.25 68 GLY A N 1
ATOM 558 C CA . GLY A 1 68 ? 22.168 -0.497 1.620 1.00 60.25 68 GLY A CA 1
ATOM 559 C C . GLY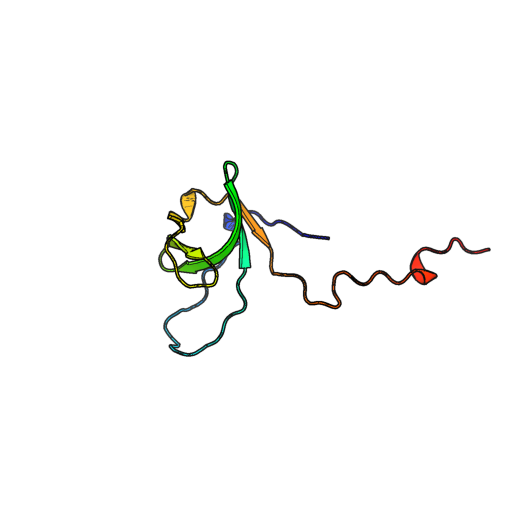 A 1 68 ? 21.756 -1.149 0.296 1.00 60.25 68 GLY A C 1
ATOM 560 O O . GLY A 1 68 ? 22.618 -1.438 -0.526 1.00 60.25 68 GLY A O 1
ATOM 561 N N . ASP A 1 69 ? 20.458 -1.305 0.031 1.00 59.75 69 ASP A N 1
ATOM 562 C CA . ASP A 1 69 ? 19.949 -2.070 -1.122 1.00 59.75 69 ASP A CA 1
ATOM 563 C C . ASP A 1 69 ? 20.115 -1.341 -2.470 1.00 59.75 69 ASP A C 1
ATOM 565 O O . ASP A 1 69 ? 19.825 -1.889 -3.533 1.00 59.75 69 ASP A O 1
ATOM 569 N N . ASN A 1 70 ? 20.564 -0.082 -2.449 1.00 58.91 70 ASN A N 1
ATOM 570 C CA . ASN A 1 70 ? 20.904 0.685 -3.651 1.00 58.91 70 ASN A CA 1
ATOM 571 C C . ASN A 1 70 ? 22.413 0.976 -3.766 1.00 58.91 70 ASN A C 1
ATOM 573 O O . ASN A 1 70 ? 22.815 1.710 -4.670 1.00 58.91 70 ASN A O 1
ATOM 577 N N . VAL A 1 71 ? 23.244 0.430 -2.869 1.00 65.38 71 VAL A N 1
ATOM 578 C CA . VAL A 1 71 ? 24.706 0.530 -2.958 1.00 65.38 71 VAL A CA 1
ATOM 579 C C . VAL A 1 71 ? 25.196 -0.563 -3.902 1.00 65.38 71 VAL A C 1
ATOM 581 O O . VAL A 1 71 ? 25.201 -1.739 -3.555 1.00 65.38 71 VAL A O 1
ATOM 584 N N . ILE A 1 72 ? 25.595 -0.172 -5.109 1.00 63.62 72 ILE A N 1
ATOM 585 C CA . ILE A 1 72 ? 26.267 -1.067 -6.055 1.00 63.62 72 ILE A CA 1
ATOM 586 C C . ILE A 1 72 ? 27.773 -1.072 -5.777 1.00 63.62 72 ILE A C 1
ATOM 588 O O . ILE A 1 72 ? 28.389 -0.008 -5.669 1.00 63.62 72 ILE A O 1
ATOM 592 N N . SER A 1 73 ? 28.376 -2.258 -5.664 1.00 68.38 73 SER A N 1
ATOM 593 C CA . SER A 1 73 ? 29.832 -2.384 -5.619 1.00 68.38 73 SER A CA 1
ATOM 594 C C . SER A 1 73 ? 30.388 -2.156 -7.022 1.00 68.38 73 SER A C 1
ATOM 596 O O . SER A 1 73 ? 30.113 -2.914 -7.949 1.00 68.38 73 SER A O 1
ATOM 598 N N . LEU A 1 74 ? 31.163 -1.086 -7.203 1.00 66.44 74 LEU A N 1
ATOM 599 C CA . LEU A 1 74 ? 31.765 -0.765 -8.502 1.00 66.44 74 LEU A CA 1
ATOM 600 C C . LEU A 1 74 ? 32.805 -1.810 -8.935 1.00 66.44 74 LEU A C 1
ATOM 602 O O . LEU A 1 74 ? 33.033 -1.976 -10.132 1.00 66.44 74 LEU A O 1
ATOM 606 N N . ASP A 1 75 ? 33.394 -2.533 -7.979 1.00 74.06 75 ASP A N 1
ATOM 607 C CA . ASP A 1 75 ? 34.374 -3.587 -8.247 1.00 74.06 75 ASP A CA 1
ATOM 608 C C . ASP A 1 75 ? 33.735 -4.822 -8.903 1.00 74.06 75 ASP A C 1
ATOM 610 O O . ASP A 1 75 ? 34.375 -5.467 -9.728 1.00 74.06 75 ASP A O 1
ATOM 614 N N . GLU A 1 76 ? 32.456 -5.106 -8.632 1.00 67.88 76 GLU A N 1
ATOM 615 C CA . GLU A 1 76 ? 31.708 -6.223 -9.244 1.00 67.88 76 GLU A CA 1
ATOM 616 C C . GLU A 1 76 ? 31.316 -5.956 -10.707 1.00 67.88 76 GLU A C 1
ATOM 618 O O . GLU A 1 76 ? 30.951 -6.871 -11.443 1.00 67.88 76 GLU A O 1
ATOM 623 N N . HIS A 1 77 ? 31.400 -4.697 -11.143 1.00 63.47 77 HIS A N 1
ATOM 624 C CA . HIS A 1 77 ? 31.091 -4.265 -12.507 1.00 63.47 77 HIS A CA 1
ATOM 625 C C . HIS A 1 77 ? 32.328 -3.835 -13.295 1.00 63.47 77 HIS A C 1
ATOM 627 O O . HIS A 1 77 ? 32.209 -3.383 -14.439 1.00 63.47 77 HIS A O 1
ATOM 633 N N . ARG A 1 78 ? 33.520 -3.966 -12.707 1.00 64.62 78 ARG A N 1
ATOM 634 C CA . ARG A 1 78 ? 34.762 -3.740 -13.432 1.00 64.62 78 ARG A CA 1
ATOM 635 C C . ARG A 1 78 ? 35.003 -4.951 -14.341 1.00 64.62 78 ARG A C 1
ATOM 637 O O . ARG A 1 78 ? 35.059 -6.066 -13.830 1.00 64.62 78 ARG A O 1
ATO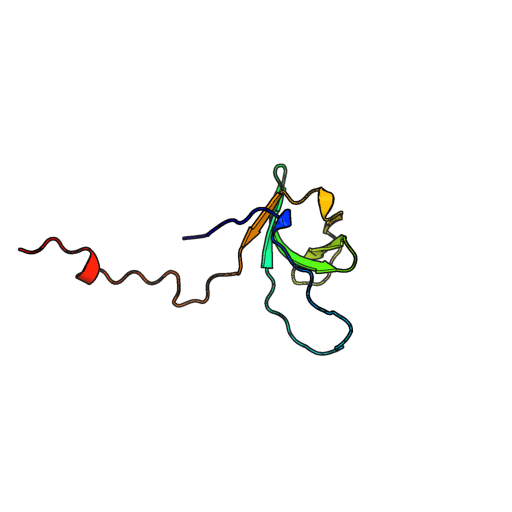M 644 N N . PRO A 1 79 ? 35.130 -4.776 -15.667 1.00 55.47 79 PRO A N 1
ATOM 645 C CA . PRO A 1 79 ? 35.529 -5.884 -16.526 1.00 55.47 79 PRO A CA 1
ATOM 646 C C . PRO A 1 79 ? 36.896 -6.402 -16.061 1.00 55.47 79 PRO A C 1
ATOM 648 O O . PRO A 1 79 ? 37.774 -5.590 -15.748 1.00 55.47 79 PRO A O 1
ATOM 651 N N . GLU A 1 80 ? 37.053 -7.730 -15.981 1.00 65.38 80 GLU A N 1
ATOM 652 C CA . GLU A 1 80 ? 38.359 -8.356 -15.745 1.00 65.38 80 GLU A CA 1
ATOM 653 C C . GLU A 1 80 ? 39.352 -7.787 -16.768 1.00 65.38 80 GLU A C 1
ATOM 655 O O . GLU A 1 80 ? 39.077 -7.775 -17.971 1.00 65.38 80 GLU A O 1
ATOM 660 N N . ALA A 1 81 ? 40.436 -7.204 -16.253 1.00 62.16 81 ALA A N 1
ATOM 661 C CA . ALA A 1 81 ? 41.454 -6.513 -17.038 1.00 62.16 81 ALA A CA 1
ATOM 662 C C . ALA A 1 81 ? 42.387 -7.491 -17.759 1.00 62.16 81 ALA A C 1
ATOM 664 O O . ALA A 1 81 ? 42.696 -8.551 -17.167 1.00 62.16 81 ALA A O 1
#